Protein AF-A0A976D4J1-F1 (afdb_monomer_lite)

pLDDT: mean 80.0, std 17.47, range [39.5, 93.06]

Foldseek 3Di:
DPPPPQAALLVLCVVLVHDSVVLLVQVVVVVDDSVQNDNRHGDDPVSSVSCCVPSVVVVVVVVVVVPD

Structure (mmCIF, N/CA/C/O backbone):
data_AF-A0A976D4J1-F1
#
_entry.id   AF-A0A976D4J1-F1
#
loop_
_atom_site.group_PDB
_atom_site.id
_atom_site.type_symbol
_atom_site.label_atom_id
_atom_site.label_alt_id
_atom_site.label_comp_id
_atom_site.label_asym_id
_atom_site.label_entity_id
_atom_site.label_seq_id
_atom_site.pdbx_PDB_ins_code
_atom_site.Cartn_x
_atom_site.Cartn_y
_atom_site.Cartn_z
_atom_site.occupancy
_atom_site.B_iso_or_equiv
_atom_site.auth_seq_id
_atom_site.auth_comp_id
_atom_site.auth_asym_id
_atom_site.auth_atom_id
_atom_site.pdbx_PDB_model_num
ATOM 1 N N . MET A 1 1 ? 2.300 14.923 -17.440 1.00 39.50 1 MET A N 1
ATOM 2 C CA . MET A 1 1 ? 2.083 13.587 -16.853 1.00 39.50 1 MET A CA 1
ATOM 3 C C . MET A 1 1 ? 2.907 13.541 -15.588 1.00 39.50 1 MET A C 1
ATOM 5 O O . MET A 1 1 ? 4.123 13.574 -15.698 1.00 39.50 1 MET A O 1
ATOM 9 N N . SER A 1 2 ? 2.284 13.612 -14.414 1.00 47.75 2 SER A N 1
ATOM 10 C CA . SER A 1 2 ? 3.015 13.510 -13.151 1.00 47.75 2 SER A CA 1
ATOM 11 C C . SER A 1 2 ? 3.763 12.181 -13.151 1.00 47.75 2 SER A C 1
ATOM 13 O O . SER A 1 2 ? 3.129 11.133 -13.250 1.00 47.75 2 SER A O 1
ATOM 15 N N . GLU A 1 3 ? 5.094 12.218 -13.127 1.00 55.81 3 GLU A N 1
ATOM 16 C CA . GLU A 1 3 ? 5.912 11.020 -12.973 1.00 55.81 3 GLU A CA 1
ATOM 17 C C . GLU A 1 3 ? 5.502 10.352 -11.661 1.00 55.81 3 GLU A C 1
ATOM 19 O O . GL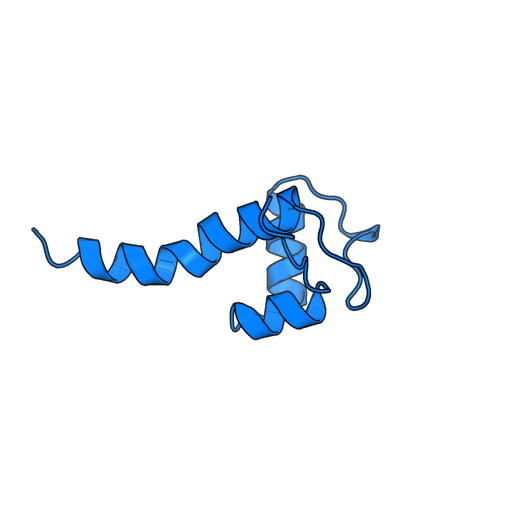U A 1 3 ? 5.852 10.822 -10.577 1.00 55.81 3 GLU A O 1
ATOM 24 N N . LEU A 1 4 ? 4.716 9.275 -11.741 1.00 63.53 4 LEU A N 1
ATOM 25 C CA . LEU A 1 4 ? 4.482 8.402 -10.601 1.00 63.53 4 LEU A CA 1
ATOM 26 C C . LEU A 1 4 ? 5.849 7.850 -10.209 1.00 63.53 4 LEU A C 1
ATOM 28 O O . LEU A 1 4 ? 6.400 6.953 -10.851 1.00 63.53 4 LEU A O 1
ATOM 32 N N . LYS A 1 5 ? 6.448 8.451 -9.180 1.00 73.81 5 LYS A N 1
ATOM 33 C CA . LYS A 1 5 ? 7.727 8.018 -8.632 1.00 73.81 5 LYS A CA 1
ATOM 34 C C . LYS A 1 5 ? 7.478 6.727 -7.866 1.00 73.81 5 LYS A C 1
ATOM 36 O O . LYS A 1 5 ? 7.349 6.746 -6.651 1.00 73.81 5 LYS A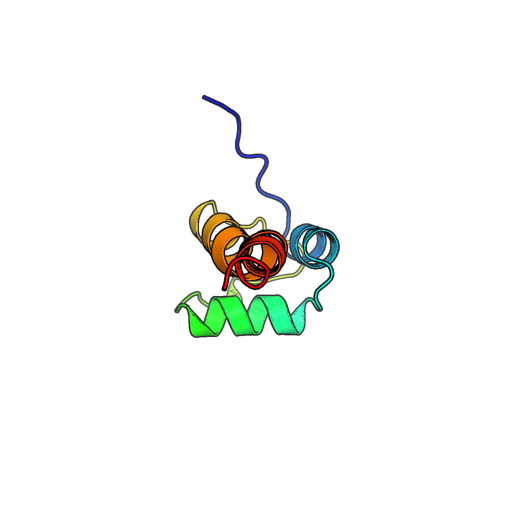 O 1
ATOM 41 N N . LEU A 1 6 ? 7.397 5.617 -8.597 1.00 87.25 6 LEU A N 1
ATOM 42 C CA . LEU A 1 6 ? 7.111 4.305 -8.032 1.00 87.25 6 LEU A CA 1
ATOM 43 C C . LEU A 1 6 ? 8.216 3.922 -7.036 1.00 87.25 6 LEU A C 1
ATOM 45 O O . LEU A 1 6 ? 9.371 3.727 -7.457 1.00 87.25 6 LEU A O 1
ATOM 49 N N . PRO A 1 7 ? 7.904 3.852 -5.729 1.00 90.38 7 PRO A N 1
ATOM 50 C CA . PRO A 1 7 ? 8.888 3.482 -4.730 1.00 90.38 7 PRO A CA 1
ATOM 51 C C . PRO A 1 7 ? 9.281 2.010 -4.884 1.00 90.38 7 PRO A C 1
ATOM 53 O O . PRO A 1 7 ? 8.593 1.196 -5.505 1.00 90.38 7 PRO A O 1
ATOM 56 N N . ARG A 1 8 ? 10.427 1.649 -4.304 1.00 92.81 8 ARG A N 1
ATOM 57 C CA . ARG A 1 8 ? 10.755 0.234 -4.095 1.00 92.81 8 ARG A CA 1
ATOM 58 C C . ARG A 1 8 ? 9.827 -0.344 -3.038 1.00 92.81 8 ARG A C 1
ATOM 60 O O . ARG A 1 8 ? 9.365 0.399 -2.176 1.00 92.81 8 ARG A O 1
ATOM 67 N N . LEU A 1 9 ? 9.626 -1.654 -3.054 1.00 91.94 9 LEU A N 1
ATOM 68 C CA . LEU A 1 9 ? 8.742 -2.338 -2.116 1.00 91.94 9 LEU A CA 1
ATOM 69 C C . LEU A 1 9 ? 9.040 -1.965 -0.658 1.00 91.94 9 LEU A C 1
ATOM 71 O O . LEU A 1 9 ? 8.137 -1.580 0.078 1.00 91.94 9 LEU A O 1
ATOM 75 N N . LEU A 1 10 ? 10.316 -1.976 -0.261 1.00 91.56 10 LEU A N 1
ATOM 76 C CA . LEU A 1 10 ? 10.713 -1.601 1.098 1.00 91.56 10 LEU A CA 1
ATOM 77 C C . LEU A 1 10 ? 10.425 -0.123 1.422 1.00 91.56 10 LEU A C 1
ATOM 79 O O . LEU A 1 10 ? 10.113 0.213 2.561 1.00 91.56 10 LEU A O 1
ATOM 83 N N . ALA A 1 11 ? 10.541 0.767 0.433 1.00 93.06 11 ALA A N 1
ATOM 84 C CA . ALA A 1 11 ? 10.224 2.182 0.607 1.00 93.06 11 ALA A CA 1
ATOM 85 C C . ALA A 1 11 ? 8.710 2.400 0.731 1.00 93.06 11 ALA A C 1
ATOM 87 O O . ALA A 1 11 ? 8.286 3.159 1.594 1.00 93.06 11 ALA A O 1
ATOM 88 N N . ALA A 1 12 ? 7.908 1.681 -0.055 1.00 91.75 12 ALA A N 1
ATOM 89 C CA . ALA A 1 12 ? 6.454 1.694 0.050 1.00 91.75 12 ALA A CA 1
ATOM 90 C C . ALA A 1 12 ? 5.978 1.160 1.406 1.00 91.75 12 ALA A C 1
ATOM 92 O O . ALA A 1 12 ? 5.169 1.802 2.061 1.00 91.75 12 ALA A O 1
ATOM 93 N N . ALA A 1 13 ? 6.529 0.035 1.876 1.00 91.62 13 ALA A N 1
ATOM 94 C CA . ALA A 1 13 ? 6.210 -0.516 3.195 1.00 91.62 13 ALA A CA 1
ATOM 95 C C . ALA A 1 13 ? 6.418 0.528 4.305 1.00 91.62 13 ALA A C 1
ATOM 97 O O . ALA A 1 13 ? 5.542 0.744 5.139 1.00 91.62 13 ALA A O 1
ATOM 98 N N . LYS A 1 14 ? 7.543 1.254 4.254 1.00 91.19 14 LYS A N 1
ATOM 99 C CA . LYS A 1 14 ? 7.823 2.367 5.172 1.00 91.19 14 LYS A CA 1
ATOM 100 C C . LYS A 1 14 ? 6.861 3.544 4.998 1.00 91.19 14 LYS A C 1
ATOM 102 O O . LYS A 1 14 ? 6.424 4.104 5.995 1.00 91.19 14 LYS A O 1
ATOM 107 N N . GLU A 1 15 ? 6.527 3.911 3.763 1.00 89.50 15 GLU A N 1
ATOM 108 C CA . GLU A 1 15 ? 5.594 5.004 3.455 1.00 89.50 15 GLU A CA 1
ATOM 109 C C . GLU A 1 15 ? 4.195 4.741 4.029 1.00 89.50 15 GLU A C 1
ATOM 111 O O . GLU A 1 15 ? 3.614 5.611 4.679 1.00 89.50 15 GLU A O 1
ATOM 116 N N . PHE A 1 16 ? 3.697 3.514 3.884 1.00 88.25 16 PHE A N 1
ATOM 117 C CA . PHE A 1 16 ? 2.404 3.087 4.421 1.00 88.25 16 PHE A CA 1
ATOM 118 C C . PHE A 1 16 ? 2.454 2.671 5.901 1.00 88.25 16 PHE A C 1
ATOM 120 O O . PHE A 1 16 ? 1.418 2.329 6.459 1.00 88.25 16 PHE A O 1
ATOM 127 N N . ASN A 1 17 ? 3.621 2.730 6.561 1.00 89.06 17 ASN A N 1
ATOM 128 C CA . ASN A 1 17 ? 3.826 2.263 7.942 1.00 89.06 17 ASN A CA 1
ATOM 129 C C . ASN A 1 17 ? 3.398 0.796 8.168 1.00 89.06 17 ASN A C 1
ATOM 131 O O . ASN A 1 17 ? 2.830 0.452 9.202 1.00 89.06 17 ASN A O 1
ATOM 135 N N . ILE A 1 18 ? 3.701 -0.082 7.210 1.00 90.06 18 ILE A N 1
ATOM 136 C CA . ILE A 1 18 ? 3.417 -1.521 7.284 1.00 90.06 18 ILE A CA 1
ATOM 137 C C . ILE A 1 18 ? 4.692 -2.358 7.163 1.00 90.06 18 ILE A C 1
ATOM 139 O O . ILE A 1 18 ? 5.728 -1.904 6.672 1.00 90.06 18 ILE A O 1
ATOM 143 N N . GLY A 1 19 ? 4.618 -3.613 7.608 1.00 90.69 19 GLY A N 1
ATOM 144 C CA . GLY A 1 19 ? 5.695 -4.581 7.422 1.00 90.69 19 GLY A CA 1
ATOM 145 C C . GLY A 1 19 ? 5.881 -4.953 5.949 1.00 90.69 19 GLY A C 1
ATOM 146 O O . GLY A 1 19 ? 4.921 -4.996 5.182 1.00 90.69 19 GLY A O 1
ATOM 147 N N . GLN A 1 20 ? 7.121 -5.269 5.557 1.00 91.50 20 GLN A N 1
ATOM 148 C CA . GLN A 1 20 ? 7.414 -5.797 4.220 1.00 91.50 20 GLN A CA 1
ATOM 149 C C . GLN A 1 20 ? 6.578 -7.047 3.924 1.00 91.50 20 GLN A C 1
ATOM 151 O O . GLN A 1 20 ? 5.998 -7.148 2.850 1.00 91.50 20 GLN A O 1
ATOM 156 N N . ASP A 1 21 ? 6.517 -7.974 4.881 1.00 91.94 21 ASP A N 1
ATOM 157 C CA . ASP A 1 21 ? 5.770 -9.224 4.747 1.00 91.94 21 ASP A CA 1
ATOM 158 C C . ASP A 1 21 ? 4.280 -8.946 4.523 1.00 91.94 21 ASP A C 1
ATOM 160 O O . ASP A 1 21 ? 3.719 -9.376 3.525 1.00 91.94 21 ASP A O 1
ATOM 164 N N . THR A 1 22 ? 3.687 -8.073 5.344 1.00 92.44 22 THR A N 1
ATOM 165 C CA . THR A 1 22 ? 2.294 -7.620 5.201 1.00 92.44 22 THR A CA 1
ATOM 166 C C . THR A 1 22 ? 2.012 -7.012 3.828 1.00 92.44 22 THR A C 1
ATOM 168 O O . THR A 1 22 ? 0.970 -7.282 3.232 1.00 92.44 22 THR A O 1
ATOM 171 N N . LEU A 1 23 ? 2.936 -6.203 3.302 1.00 92.56 23 LEU A N 1
ATOM 172 C CA . LEU A 1 23 ? 2.821 -5.627 1.965 1.00 92.56 23 LEU A CA 1
ATOM 173 C C . LEU A 1 23 ? 2.849 -6.725 0.888 1.00 92.56 23 LEU A C 1
ATOM 175 O O . LEU A 1 23 ? 2.006 -6.723 -0.011 1.00 92.56 23 LEU A O 1
ATOM 179 N N . ILE A 1 24 ? 3.792 -7.668 0.982 1.00 92.38 24 ILE A N 1
ATOM 180 C CA . ILE A 1 24 ? 3.918 -8.797 0.049 1.00 92.38 24 ILE A CA 1
ATOM 181 C C . ILE A 1 24 ? 2.666 -9.672 0.098 1.00 92.38 24 ILE A C 1
ATOM 183 O O . ILE A 1 24 ? 2.120 -9.997 -0.952 1.00 92.38 24 ILE A O 1
ATOM 187 N N . GLU A 1 25 ? 2.179 -10.018 1.288 1.00 92.38 25 GLU A N 1
ATOM 188 C CA . GLU A 1 25 ? 0.958 -10.800 1.482 1.00 92.38 25 GLU A CA 1
ATOM 189 C C . GLU A 1 25 ? -0.275 -10.089 0.922 1.00 92.38 25 GLU A C 1
ATOM 191 O O . GLU A 1 25 ? -1.114 -10.723 0.281 1.00 92.38 25 GLU A O 1
ATOM 196 N N . PHE A 1 26 ? -0.389 -8.774 1.122 1.00 92.62 26 PHE A N 1
ATOM 197 C CA . PHE A 1 26 ? -1.472 -7.975 0.555 1.00 92.62 26 PHE A CA 1
ATOM 198 C C . PHE A 1 26 ? -1.465 -8.021 -0.975 1.00 92.62 26 PHE A C 1
ATOM 200 O O . PHE A 1 26 ? -2.490 -8.297 -1.603 1.00 92.62 26 PHE A O 1
ATOM 207 N N . LEU A 1 27 ? -0.302 -7.786 -1.584 1.00 91.75 27 LEU A N 1
ATOM 208 C CA . LEU A 1 27 ? -0.164 -7.847 -3.032 1.00 91.75 27 LEU A CA 1
ATOM 209 C C . LEU A 1 27 ? -0.397 -9.282 -3.549 1.00 91.75 27 LEU A C 1
ATOM 211 O O . LEU A 1 27 ? -1.113 -9.481 -4.529 1.00 91.75 27 LEU A O 1
ATOM 215 N N . ALA A 1 28 ? 0.098 -10.301 -2.852 1.00 92.12 28 ALA A N 1
ATOM 216 C CA . ALA A 1 28 ? -0.174 -11.695 -3.194 1.00 92.12 28 ALA A CA 1
ATOM 217 C C . ALA A 1 28 ? -1.676 -12.020 -3.151 1.00 92.12 28 ALA A C 1
ATOM 219 O 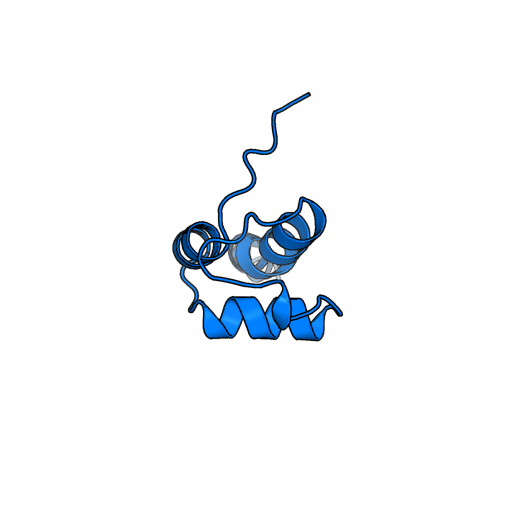O . ALA A 1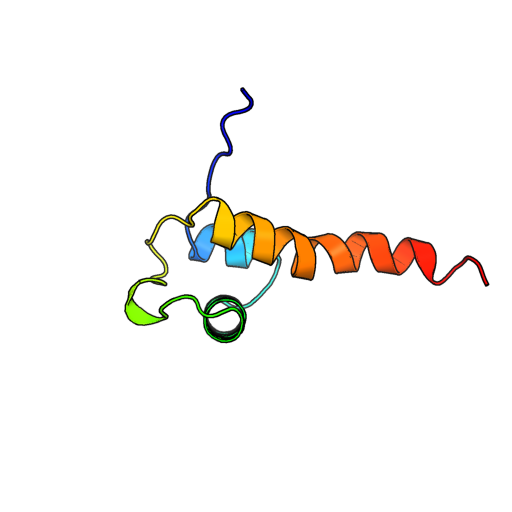 28 ? -2.195 -12.662 -4.062 1.00 92.12 28 ALA A O 1
ATOM 220 N N . LYS A 1 29 ? -2.407 -11.507 -2.152 1.00 91.75 29 LYS A N 1
ATOM 221 C CA . LYS A 1 29 ? -3.874 -11.626 -2.062 1.00 91.75 29 LYS A CA 1
ATOM 222 C C . LYS A 1 29 ? -4.612 -10.929 -3.206 1.00 91.75 29 LYS A C 1
ATOM 224 O O . LYS A 1 29 ? -5.692 -11.376 -3.578 1.00 91.75 29 LYS A O 1
ATOM 229 N N . LYS A 1 30 ? -4.047 -9.862 -3.776 1.00 88.69 30 LYS A N 1
ATOM 230 C CA . LYS A 1 30 ? -4.575 -9.198 -4.981 1.00 88.69 30 LYS A CA 1
ATOM 231 C C . LYS A 1 30 ? -4.308 -9.984 -6.272 1.00 88.69 30 LYS A C 1
ATOM 233 O O . LYS A 1 30 ? -4.893 -9.649 -7.295 1.00 88.69 30 LYS A O 1
ATOM 238 N N . GLY A 1 31 ? -3.472 -11.023 -6.222 1.00 89.81 31 GLY A N 1
ATOM 239 C CA . GLY A 1 31 ? -3.092 -11.841 -7.375 1.00 89.81 31 GLY A CA 1
ATOM 240 C C . GLY A 1 31 ? -1.714 -11.511 -7.953 1.00 89.81 31 GLY A C 1
ATOM 241 O O . GLY A 1 31 ? -1.364 -12.040 -9.005 1.00 89.81 31 GLY A O 1
ATOM 242 N N . PHE A 1 32 ? -0.919 -10.664 -7.288 1.00 90.88 32 PHE A N 1
ATOM 243 C CA . PHE A 1 32 ? 0.453 -10.381 -7.715 1.00 90.88 32 PHE A CA 1
ATOM 244 C C . PHE A 1 32 ? 1.415 -11.492 -7.286 1.00 90.88 32 PHE A C 1
ATOM 246 O O . PHE A 1 32 ? 1.242 -12.137 -6.251 1.00 90.88 32 PHE A O 1
ATOM 253 N N . ASN A 1 33 ? 2.464 -11.713 -8.073 1.00 90.00 33 ASN A N 1
ATOM 254 C CA . ASN A 1 33 ? 3.372 -12.824 -7.836 1.00 90.00 33 ASN A CA 1
ATOM 255 C C . ASN A 1 33 ? 4.426 -12.478 -6.773 1.00 90.00 33 ASN A C 1
ATOM 257 O O . ASN A 1 33 ? 5.291 -11.631 -6.991 1.00 90.00 33 ASN A O 1
ATOM 261 N N . LYS A 1 34 ? 4.376 -13.154 -5.620 1.00 88.81 34 LYS A N 1
ATOM 262 C CA . LYS A 1 34 ? 5.273 -12.902 -4.476 1.00 88.81 34 LYS A CA 1
ATOM 263 C C . LYS A 1 34 ? 6.759 -13.055 -4.805 1.00 88.81 34 LYS A C 1
ATOM 265 O O . LYS A 1 34 ? 7.580 -12.360 -4.215 1.00 88.81 34 LYS A O 1
ATOM 270 N N . ASP A 1 35 ? 7.104 -13.902 -5.771 1.00 87.94 35 ASP A N 1
ATOM 271 C CA . ASP A 1 35 ? 8.485 -14.101 -6.222 1.00 87.94 35 ASP A CA 1
ATOM 272 C C . ASP A 1 35 ? 9.097 -12.837 -6.858 1.00 87.94 35 ASP A C 1
ATOM 274 O O . ASP A 1 35 ? 10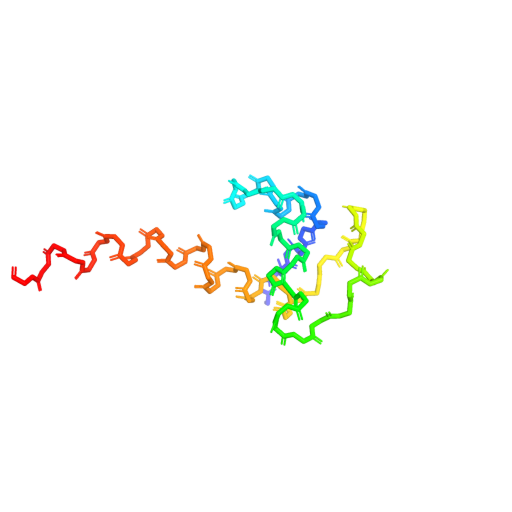.316 -12.625 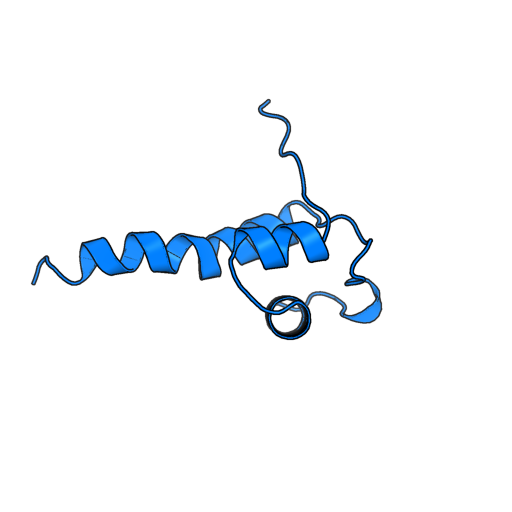-6.806 1.00 87.94 35 ASP A O 1
ATOM 278 N N . GLU A 1 36 ? 8.256 -11.954 -7.402 1.00 85.81 36 GLU A N 1
ATOM 279 C CA . GLU A 1 36 ? 8.662 -10.662 -7.970 1.00 85.81 36 GLU A CA 1
ATOM 280 C C . GLU A 1 36 ? 8.694 -9.539 -6.918 1.00 85.81 36 GLU A C 1
ATOM 282 O O . GLU A 1 36 ? 9.331 -8.499 -7.112 1.00 85.81 36 GLU A O 1
ATOM 287 N N . LEU A 1 37 ? 8.073 -9.759 -5.757 1.00 88.44 37 LEU A N 1
ATOM 288 C CA . LEU A 1 37 ? 7.919 -8.783 -4.680 1.00 88.44 37 LEU A CA 1
ATOM 289 C C . LEU A 1 37 ? 9.115 -8.794 -3.719 1.00 88.44 37 LEU A C 1
ATOM 291 O O . LEU A 1 37 ? 9.009 -9.090 -2.530 1.00 88.44 37 LEU A O 1
ATOM 295 N N . LYS A 1 38 ? 10.289 -8.424 -4.234 1.00 89.31 38 LYS A N 1
ATOM 296 C CA . LYS A 1 38 ? 11.524 -8.314 -3.438 1.00 89.31 38 LYS A CA 1
ATOM 297 C C . LYS A 1 38 ? 11.647 -6.931 -2.775 1.00 89.31 38 LYS A C 1
ATOM 299 O O . LYS A 1 38 ? 11.213 -5.945 -3.364 1.00 89.31 38 LYS A O 1
ATOM 304 N N . PRO A 1 39 ? 12.331 -6.786 -1.622 1.00 85.94 39 PRO A N 1
ATOM 305 C CA . PRO A 1 39 ? 12.561 -5.488 -0.963 1.00 85.94 39 PRO A CA 1
ATOM 306 C C . PRO A 1 39 ? 13.135 -4.402 -1.881 1.00 85.94 39 PRO A C 1
ATOM 308 O O . PRO A 1 39 ? 12.796 -3.221 -1.772 1.00 85.94 39 PRO A O 1
ATOM 311 N N . THR A 1 40 ? 14.034 -4.808 -2.777 1.00 88.81 40 THR A N 1
ATOM 312 C CA . THR A 1 40 ? 14.704 -3.940 -3.747 1.00 88.81 40 THR A CA 1
ATOM 313 C C . THR A 1 40 ? 13.939 -3.807 -5.060 1.00 88.81 40 THR A C 1
ATOM 315 O O . THR A 1 40 ? 14.301 -2.946 -5.866 1.00 88.81 40 THR A O 1
ATOM 318 N N . ALA A 1 41 ? 12.894 -4.614 -5.273 1.00 90.50 41 ALA A N 1
ATOM 319 C CA . ALA A 1 41 ? 12.059 -4.540 -6.459 1.00 90.50 41 ALA A CA 1
ATOM 320 C C . ALA A 1 41 ? 11.312 -3.209 -6.478 1.00 90.50 41 ALA A C 1
ATOM 322 O O . ALA A 1 41 ? 10.839 -2.705 -5.453 1.00 90.50 41 ALA A O 1
ATOM 323 N N . LYS A 1 42 ? 11.234 -2.621 -7.668 1.00 90.81 42 LYS A N 1
ATOM 324 C CA . LYS A 1 42 ? 10.444 -1.420 -7.896 1.00 90.81 42 LYS A CA 1
ATOM 325 C C . LYS A 1 42 ? 8.982 -1.836 -7.982 1.00 90.81 42 LYS A C 1
ATOM 327 O O . LYS A 1 42 ? 8.669 -2.792 -8.688 1.00 90.81 42 LYS A O 1
ATOM 332 N N . LEU A 1 43 ? 8.102 -1.146 -7.263 1.00 90.44 43 LEU A N 1
ATOM 333 C CA . LEU A 1 43 ? 6.677 -1.388 -7.431 1.00 90.44 43 LEU A CA 1
ATOM 334 C C . LEU A 1 43 ? 6.246 -0.960 -8.831 1.00 90.44 43 LEU A C 1
ATOM 336 O O . LEU A 1 43 ? 6.804 -0.022 -9.402 1.00 90.44 43 LEU A O 1
ATOM 340 N N . THR A 1 44 ? 5.266 -1.664 -9.381 1.00 90.12 44 THR A N 1
ATOM 341 C CA . THR A 1 44 ? 4.564 -1.227 -10.583 1.00 90.12 44 THR A CA 1
ATOM 342 C C . THR A 1 44 ? 3.494 -0.218 -10.186 1.00 90.12 44 THR A C 1
ATOM 344 O O . THR A 1 44 ? 3.142 -0.089 -9.009 1.00 90.12 44 THR A O 1
ATOM 347 N N . GLU A 1 45 ? 2.968 0.507 -11.170 1.00 90.00 45 GLU A N 1
ATOM 348 C CA . GLU A 1 45 ? 1.854 1.422 -10.928 1.00 90.00 45 GLU A CA 1
ATOM 349 C C . GLU A 1 45 ? 0.653 0.693 -10.317 1.00 90.00 45 GLU A C 1
ATOM 351 O O . GLU A 1 45 ? 0.047 1.204 -9.382 1.00 90.00 45 GLU A O 1
ATOM 356 N N . ASP A 1 46 ? 0.379 -0.530 -10.769 1.00 90.00 46 ASP A N 1
ATOM 357 C CA . ASP A 1 46 ? -0.724 -1.347 -10.269 1.00 90.00 46 ASP A CA 1
ATOM 358 C C . ASP A 1 46 ? -0.527 -1.748 -8.797 1.00 90.00 46 ASP A C 1
ATOM 360 O O . ASP A 1 46 ? -1.419 -1.545 -7.971 1.00 90.00 46 ASP A O 1
ATOM 364 N N . HIS A 1 47 ? 0.687 -2.186 -8.425 1.00 91.50 47 HIS A N 1
ATOM 365 C CA . HIS A 1 47 ? 1.024 -2.462 -7.024 1.00 91.50 47 HIS A CA 1
ATOM 366 C C . HIS A 1 47 ? 0.845 -1.214 -6.159 1.00 91.50 47 HIS A C 1
ATOM 368 O O . HIS A 1 47 ? 0.226 -1.269 -5.098 1.00 91.50 47 HIS A O 1
ATOM 374 N N . TYR A 1 48 ? 1.394 -0.080 -6.603 1.00 89.38 48 TYR A N 1
ATOM 375 C CA . TYR A 1 48 ? 1.349 1.152 -5.828 1.00 89.38 48 TYR A CA 1
ATOM 376 C C . TYR A 1 48 ? -0.086 1.660 -5.672 1.00 89.38 48 TYR A C 1
ATOM 378 O O . TYR A 1 48 ? -0.495 1.961 -4.556 1.00 89.38 48 TYR A O 1
ATOM 386 N N . ARG A 1 49 ? -0.893 1.650 -6.738 1.00 88.12 49 ARG A N 1
ATOM 387 C CA . ARG A 1 49 ? -2.317 2.009 -6.675 1.00 88.12 49 ARG A CA 1
ATOM 388 C C . ARG A 1 49 ? -3.108 1.090 -5.749 1.00 88.12 49 ARG A C 1
ATOM 390 O O . ARG A 1 49 ? -3.936 1.590 -4.993 1.00 88.12 49 ARG A O 1
ATOM 397 N N . ALA A 1 50 ? -2.855 -0.220 -5.770 1.00 89.50 50 ALA A N 1
ATOM 398 C CA . ALA A 1 50 ? -3.512 -1.162 -4.864 1.00 89.50 50 ALA A CA 1
ATOM 399 C C . ALA A 1 50 ? -3.175 -0.859 -3.396 1.00 89.50 50 ALA A C 1
ATOM 401 O O . ALA A 1 50 ? -4.068 -0.851 -2.549 1.00 89.50 50 ALA A O 1
ATOM 402 N N . LEU A 1 51 ? -1.904 -0.558 -3.107 1.00 88.94 51 LEU A N 1
ATOM 403 C CA . LEU A 1 51 ? -1.458 -0.169 -1.769 1.00 88.94 51 LEU A CA 1
ATOM 404 C C . LEU A 1 51 ? -2.048 1.170 -1.338 1.00 88.94 51 LEU A C 1
ATOM 406 O O . LEU A 1 51 ? -2.491 1.302 -0.205 1.00 88.94 51 LEU A O 1
ATOM 410 N N . GLN A 1 52 ? -2.106 2.152 -2.236 1.00 87.38 52 GLN A N 1
ATOM 411 C CA . GLN A 1 52 ? -2.751 3.426 -1.945 1.00 87.38 52 GLN A CA 1
ATOM 412 C C . GLN A 1 52 ? -4.245 3.231 -1.657 1.00 87.38 52 GLN A C 1
ATOM 414 O O . GLN A 1 52 ? -4.757 3.765 -0.680 1.00 87.38 52 GLN A O 1
ATOM 419 N N . ALA A 1 53 ? -4.954 2.435 -2.454 1.00 85.62 53 ALA A N 1
ATOM 420 C CA . ALA A 1 53 ? -6.379 2.198 -2.241 1.00 85.62 53 ALA A CA 1
ATOM 421 C C . ALA A 1 53 ? -6.674 1.580 -0.862 1.00 85.62 53 ALA A C 1
ATOM 423 O O . ALA A 1 53 ? -7.609 2.019 -0.199 1.00 85.62 53 ALA A O 1
ATOM 424 N N . GLU A 1 54 ? -5.862 0.618 -0.419 1.00 85.38 54 GLU A N 1
ATOM 425 C CA . GLU A 1 54 ? -6.052 -0.064 0.869 1.00 85.38 54 GLU A CA 1
ATOM 426 C C . GLU A 1 54 ? -5.482 0.747 2.047 1.00 85.38 54 GLU A C 1
ATOM 428 O O . GLU A 1 54 ? -6.188 1.095 2.990 1.00 85.38 54 GLU A O 1
ATOM 433 N N . PHE A 1 55 ? -4.202 1.121 1.979 1.00 84.31 55 PHE A N 1
ATOM 434 C CA . PHE A 1 55 ? -3.461 1.708 3.100 1.00 84.31 55 PHE A CA 1
ATOM 435 C C . PHE A 1 55 ? -3.494 3.243 3.134 1.00 84.31 55 PHE A C 1
ATOM 437 O O . PHE A 1 55 ? -3.309 3.839 4.194 1.00 84.31 55 PHE A O 1
ATOM 444 N N . GLN A 1 56 ? -3.742 3.919 2.007 1.00 76.94 56 GLN A N 1
ATOM 445 C CA . GLN A 1 56 ? -4.010 5.368 1.999 1.00 76.94 56 GLN A CA 1
ATOM 446 C C . GLN A 1 56 ? -5.496 5.654 2.273 1.00 76.94 56 GLN A C 1
ATOM 448 O O . GLN A 1 56 ? -5.821 6.705 2.828 1.00 76.94 56 GLN A O 1
ATOM 453 N N . GLY A 1 57 ? -6.383 4.715 1.917 1.00 61.06 57 GLY A N 1
ATOM 454 C CA . GLY A 1 57 ? -7.824 4.772 2.162 1.00 61.06 57 GLY A CA 1
ATOM 455 C C . GLY A 1 57 ? -8.194 4.753 3.644 1.00 61.06 57 GLY A C 1
ATOM 456 O O . GLY A 1 57 ? -9.078 5.511 4.038 1.00 61.06 57 GLY A O 1
ATOM 457 N N . ASP A 1 58 ? -7.473 4.006 4.483 1.00 57.19 58 ASP A N 1
ATOM 458 C CA . ASP A 1 58 ? -7.702 3.965 5.939 1.00 57.19 58 ASP A CA 1
ATOM 459 C C . ASP A 1 58 ? -7.603 5.365 6.587 1.00 57.19 58 ASP A C 1
ATOM 461 O O . ASP A 1 58 ? -8.405 5.753 7.441 1.00 57.19 58 ASP A O 1
ATOM 465 N N . LYS A 1 59 ? -6.710 6.213 6.059 1.00 50.81 59 LYS A N 1
ATOM 466 C CA . LYS A 1 59 ? -6.565 7.614 6.482 1.00 50.81 59 LYS A CA 1
ATOM 467 C C . LYS A 1 59 ? -7.777 8.491 6.141 1.00 50.81 59 LYS A C 1
ATOM 469 O O . LYS A 1 59 ? -8.026 9.466 6.842 1.00 50.81 59 LYS A O 1
ATOM 474 N N . VAL A 1 60 ? -8.511 8.175 5.072 1.00 51.03 60 VAL A N 1
ATOM 475 C CA . VAL A 1 60 ? -9.678 8.949 4.602 1.00 51.03 60 VAL A CA 1
ATOM 476 C C . VAL A 1 60 ? -10.986 8.354 5.133 1.00 51.03 60 VAL A C 1
ATOM 478 O O . VAL A 1 60 ? -11.911 9.096 5.462 1.00 51.03 60 VAL A O 1
ATOM 481 N N . ALA A 1 61 ? -11.059 7.031 5.291 1.00 48.16 61 ALA A N 1
ATOM 482 C CA . ALA A 1 61 ? -12.205 6.326 5.860 1.00 48.16 61 ALA A CA 1
ATOM 483 C C . ALA A 1 61 ? -12.444 6.712 7.326 1.00 48.16 61 ALA A C 1
ATOM 485 O O . ALA A 1 61 ? -13.594 6.827 7.754 1.00 48.16 61 ALA A O 1
ATOM 486 N N . LYS A 1 62 ? -11.380 7.043 8.069 1.00 49.81 62 LYS A N 1
ATOM 487 C CA . LYS A 1 62 ? -11.502 7.564 9.435 1.00 49.81 62 LYS A CA 1
ATOM 488 C C . LYS A 1 62 ? -12.203 8.932 9.518 1.00 49.81 62 LYS A C 1
ATOM 490 O O . LYS A 1 62 ? -12.788 9.237 10.547 1.00 49.81 62 LYS A O 1
ATOM 495 N N . ASN A 1 63 ? -12.233 9.710 8.431 1.00 45.28 63 ASN A N 1
ATOM 496 C CA . ASN A 1 63 ? -12.963 10.984 8.358 1.00 45.28 63 ASN A CA 1
ATOM 497 C C . ASN A 1 63 ? -14.427 10.843 7.913 1.00 45.28 63 ASN A C 1
ATOM 499 O O . ASN A 1 63 ? -15.144 11.839 7.894 1.00 45.28 63 ASN A O 1
ATOM 503 N N . LYS A 1 64 ? -14.878 9.642 7.529 1.00 43.31 64 LYS A N 1
ATOM 504 C CA . LYS A 1 64 ? -16.255 9.413 7.056 1.00 43.31 64 LYS A CA 1
ATOM 505 C C . LYS A 1 64 ? -17.106 8.578 8.012 1.00 43.31 64 LYS A C 1
ATOM 507 O O . LYS A 1 64 ? -18.300 8.441 7.785 1.00 43.31 64 LYS A O 1
ATOM 512 N N . ALA A 1 65 ? -16.502 8.065 9.086 1.00 45.12 65 ALA A N 1
ATOM 513 C CA . ALA A 1 65 ? -17.214 7.437 10.197 1.00 45.12 65 ALA A CA 1
ATOM 514 C C . ALA A 1 65 ? -17.754 8.452 11.231 1.00 45.12 65 ALA A C 1
ATOM 516 O O . ALA A 1 65 ? -18.575 8.078 12.056 1.00 45.12 65 ALA A O 1
ATOM 517 N N . ASP A 1 66 ? -17.345 9.726 11.157 1.00 44.84 66 ASP A N 1
ATOM 518 C CA . ASP A 1 66 ? -17.859 10.846 11.974 1.00 44.84 66 ASP A CA 1
ATOM 519 C C . ASP A 1 66 ? -18.896 11.689 11.194 1.00 44.84 66 ASP A C 1
ATOM 521 O O . ASP A 1 66 ? -18.944 12.910 11.268 1.00 44.84 66 ASP A O 1
ATOM 525 N N . GLN A 1 67 ? -19.691 11.041 10.340 1.00 42.66 67 GLN A N 1
ATOM 526 C CA . GLN A 1 67 ? -20.885 11.634 9.727 1.00 42.66 67 GLN A CA 1
ATOM 527 C C . GLN A 1 67 ? -22.011 10.590 9.693 1.00 42.66 67 GLN A C 1
ATOM 529 O O . GLN A 1 67 ? -22.527 10.257 8.626 1.00 42.66 67 GLN A O 1
ATOM 534 N N . VAL A 1 68 ? -22.358 10.037 10.856 1.00 46.62 68 VAL A N 1
ATOM 535 C CA . VAL A 1 68 ? -23.663 9.405 11.119 1.00 46.62 68 VAL A CA 1
ATOM 536 C C . VAL A 1 68 ? -24.228 10.005 12.392 1.00 46.62 68 VAL A C 1
ATOM 538 O O . VAL A 1 68 ? -23.446 10.143 13.357 1.00 46.62 68 VAL A O 1
#

Secondary structure (DSSP, 8-state):
-------BHHHHHHHTT--HHHHHHHHHHHT--GGG--TTSBPPHHHHHHHIIIIIHHHHHTTTSS--

Sequence (68 aa):
MSELKLPRLLAAAKEFNIGQDTLIEFLAKKGFNKDELKPTAKLTEDHYRALQAEFQGDKVAKNKADQV

Radius of gyration: 13.03 Å; chains: 1; bounding box: 38×28×29 Å